Protein AF-A0A7V4XFQ1-F1 (afdb_monomer)

Nearest PDB structures (foldseek):
  8qkf-assembly1_B  TM=9.390E-01  e=1.510E-02  Mycolicibacterium smegmatis
  8qkf-assembly1_A  TM=9.511E-01  e=2.983E-02  Mycolicibacterium smegmatis
  2kko-assembly1_A  TM=8.556E-01  e=2.477E-02  Mycobacterium tuberculosis variant bovis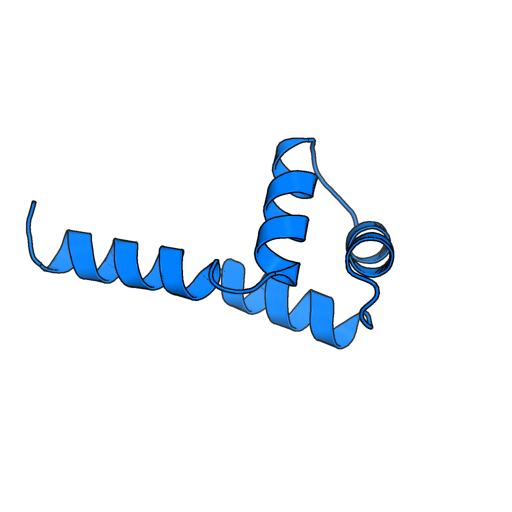
  3pqj-assembly2_C  TM=7.640E-01  e=1.108E-02  Xylella fastidiosa
  4ggg-assembly2_B  TM=9.065E-01  e=9.092E-02  Staphylococcus aureus subsp. aureus N315

Radius of gyration: 12.85 Å; Cα contacts (8 Å, |Δi|>4): 34; chains: 1; bounding box: 30×18×35 Å

pLDDT: mean 96.29, std 3.67, range [76.5, 98.19]

Solvent-accessible surface area (backbone atoms only — not comparable to full-atom values): 3459 Å² total; per-residue (Å²): 138,57,70,68,61,53,54,55,49,49,51,54,50,60,46,43,75,45,73,61,48,44,54,49,50,60,54,48,74,79,35,94,73,55,69,66,59,51,18,64,72,60,72,48,56,63,68,60,48,52,50,51,54,53,55,58,72,112

Secondary structure (DSSP, 8-state):
--HHHHHHHHHHHHHH-SHHHHHHHHHHHSS---HHHHHHHHTS-HHHHHHHHHHHH-

Sequence (58 aa):
MNRRAYEERAKIIKALAHPSRLMMVDALVEGEKCVCELTELVGSDMSTVSKHLALMKE

Foldseek 3Di:
DDPVVVVVVVLQVVLCPDPLSVQVVVVCVVHDDDLVVSCVSSVHDSVVSVVSVVSNVD

Mean predicted aligned error: 2.58 Å

Structure (mmCIF, N/CA/C/O backbone):
data_AF-A0A7V4XFQ1-F1
#
_entry.id   AF-A0A7V4XFQ1-F1
#
loop_
_atom_site.group_PDB
_atom_site.id
_atom_site.type_symbol
_atom_site.label_atom_id
_atom_site.label_alt_id
_atom_site.label_comp_id
_atom_site.label_asym_id
_atom_site.label_entity_id
_atom_site.label_seq_id
_atom_site.pdbx_PDB_ins_code
_atom_site.Cartn_x
_atom_site.Cartn_y
_atom_site.Cartn_z
_atom_site.occupancy
_atom_site.B_iso_or_equiv
_atom_site.auth_seq_id
_atom_site.auth_comp_id
_atom_site.auth_asym_id
_atom_site.auth_atom_id
_atom_site.pdbx_PDB_model_num
ATOM 1 N N . MET A 1 1 ? 14.331 -4.760 -22.479 1.00 76.50 1 MET A N 1
ATOM 2 C CA . MET A 1 1 ? 14.292 -4.237 -21.089 1.00 76.50 1 MET A CA 1
ATOM 3 C C . MET A 1 1 ? 15.659 -4.442 -20.454 1.00 76.50 1 MET A C 1
ATOM 5 O O . MET A 1 1 ? 16.271 -5.461 -20.737 1.00 76.50 1 MET A O 1
ATOM 9 N N . ASN A 1 2 ? 16.155 -3.497 -19.652 1.00 95.31 2 ASN A N 1
ATOM 10 C CA . ASN A 1 2 ? 17.459 -3.605 -18.977 1.00 95.31 2 ASN A CA 1
ATOM 11 C C . ASN A 1 2 ? 17.295 -3.997 -17.492 1.00 95.31 2 ASN A C 1
ATOM 13 O O . ASN A 1 2 ? 16.185 -3.952 -16.963 1.00 95.31 2 ASN A O 1
ATOM 17 N N . ARG A 1 3 ? 18.392 -4.383 -16.818 1.00 97.19 3 ARG A N 1
ATOM 18 C CA . ARG A 1 3 ? 18.391 -4.809 -15.401 1.00 97.19 3 ARG A CA 1
ATOM 19 C C . ARG A 1 3 ? 17.746 -3.777 -14.473 1.00 97.19 3 ARG A C 1
ATOM 21 O O . ARG A 1 3 ? 16.907 -4.142 -13.658 1.00 97.19 3 ARG A O 1
ATOM 28 N N . ARG A 1 4 ? 18.056 -2.495 -14.677 1.00 97.50 4 ARG A N 1
ATOM 29 C CA . ARG A 1 4 ? 17.479 -1.381 -13.915 1.00 97.50 4 ARG A CA 1
ATOM 30 C C . ARG A 1 4 ? 15.948 -1.368 -13.978 1.00 97.50 4 ARG A C 1
ATOM 32 O O . ARG A 1 4 ? 15.297 -1.197 -12.958 1.00 97.50 4 ARG A O 1
ATOM 39 N N . ALA A 1 5 ? 15.356 -1.611 -15.150 1.00 97.62 5 ALA A N 1
ATOM 40 C CA . ALA A 1 5 ? 13.900 -1.680 -15.285 1.00 97.62 5 ALA A CA 1
ATOM 41 C C . ALA A 1 5 ? 13.279 -2.832 -14.472 1.00 97.62 5 ALA A C 1
ATOM 43 O O . ALA A 1 5 ? 12.175 -2.687 -13.955 1.00 97.62 5 ALA A O 1
ATOM 44 N N . TYR A 1 6 ? 13.969 -3.969 -14.350 1.00 98.06 6 TYR A N 1
ATOM 45 C CA . TYR A 1 6 ? 13.516 -5.070 -13.497 1.00 98.06 6 TYR A CA 1
ATOM 46 C C . TYR A 1 6 ? 13.691 -4.763 -12.008 1.00 98.06 6 TYR A C 1
ATOM 48 O O . TYR A 1 6 ? 12.818 -5.123 -11.226 1.00 98.06 6 TYR A O 1
ATOM 56 N N . GLU A 1 7 ? 14.764 -4.074 -11.618 1.00 97.75 7 GLU A N 1
ATOM 57 C CA . GLU A 1 7 ? 14.992 -3.645 -10.231 1.00 97.75 7 GLU A CA 1
ATOM 58 C C . GLU A 1 7 ? 13.903 -2.674 -9.758 1.00 97.75 7 GLU A C 1
ATOM 60 O O . GLU A 1 7 ? 13.340 -2.871 -8.683 1.00 97.75 7 GLU A O 1
ATOM 65 N N . GLU A 1 8 ? 13.522 -1.696 -10.584 1.00 96.44 8 GLU A N 1
ATOM 66 C CA . GLU A 1 8 ? 12.417 -0.783 -10.256 1.00 96.44 8 GLU A CA 1
ATOM 67 C C . GLU A 1 8 ? 11.067 -1.510 -10.182 1.00 96.44 8 GLU A C 1
ATOM 69 O O . GLU A 1 8 ? 10.307 -1.323 -9.233 1.00 96.44 8 GLU A O 1
ATOM 74 N N . A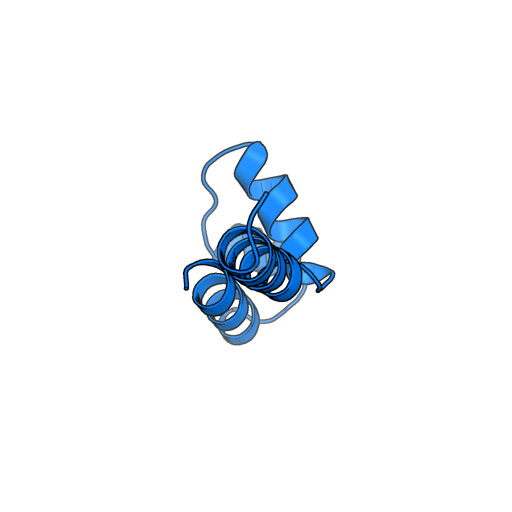RG A 1 9 ? 10.780 -2.423 -11.120 1.00 96.69 9 ARG A N 1
ATOM 75 C CA . ARG A 1 9 ? 9.561 -3.250 -11.048 1.00 96.69 9 ARG A CA 1
ATOM 76 C C . ARG A 1 9 ? 9.530 -4.119 -9.795 1.00 96.69 9 ARG A C 1
ATOM 78 O O . ARG A 1 9 ? 8.480 -4.245 -9.174 1.00 96.69 9 ARG A O 1
ATOM 85 N N . ALA A 1 10 ? 10.661 -4.707 -9.413 1.00 97.50 10 ALA A N 1
ATOM 86 C CA . ALA A 1 10 ? 10.756 -5.530 -8.215 1.00 97.50 10 ALA A CA 1
ATOM 87 C C . ALA A 1 10 ? 10.477 -4.717 -6.942 1.00 97.50 10 ALA A C 1
ATOM 89 O O . ALA A 1 10 ? 9.809 -5.230 -6.046 1.00 97.50 10 ALA A O 1
ATOM 90 N N . LYS A 1 11 ? 10.924 -3.454 -6.872 1.00 96.12 11 LYS A N 1
ATOM 91 C CA . LYS A 1 11 ? 10.593 -2.546 -5.760 1.00 96.12 11 LYS A CA 1
ATOM 92 C C . LYS A 1 11 ? 9.088 -2.307 -5.661 1.00 96.12 11 LYS A C 1
ATOM 94 O O . LYS A 1 11 ? 8.526 -2.545 -4.597 1.00 96.12 11 LYS A O 1
ATOM 99 N N . ILE A 1 12 ? 8.436 -1.954 -6.772 1.00 96.06 12 ILE A N 1
ATOM 100 C CA . ILE A 1 12 ? 6.980 -1.724 -6.816 1.00 96.06 12 ILE A CA 1
ATOM 101 C C . ILE A 1 12 ? 6.225 -2.986 -6.387 1.00 96.06 12 ILE A C 1
ATOM 103 O O . ILE A 1 12 ? 5.382 -2.946 -5.496 1.00 96.06 12 ILE A O 1
ATOM 107 N N . ILE A 1 13 ? 6.561 -4.141 -6.967 1.00 96.62 13 ILE A N 1
ATOM 108 C CA . ILE A 1 13 ? 5.890 -5.407 -6.640 1.00 96.62 13 ILE A CA 1
ATOM 109 C C . ILE A 1 13 ? 6.090 -5.760 -5.161 1.00 96.62 13 ILE A C 1
ATOM 111 O O . ILE A 1 13 ? 5.143 -6.167 -4.494 1.00 96.62 13 ILE A O 1
ATOM 115 N N . LYS A 1 14 ? 7.292 -5.558 -4.610 1.00 97.06 14 LYS A N 1
ATOM 116 C CA . LYS A 1 14 ? 7.571 -5.779 -3.183 1.00 97.06 14 LYS A CA 1
ATOM 117 C C . LYS A 1 14 ? 6.748 -4.843 -2.291 1.00 97.06 14 LYS A C 1
ATOM 119 O O . LYS A 1 14 ? 6.196 -5.291 -1.281 1.00 97.06 14 LYS A O 1
ATOM 124 N N . ALA A 1 15 ? 6.624 -3.575 -2.678 1.00 96.94 15 ALA A N 1
ATOM 125 C CA . ALA A 1 15 ? 5.778 -2.602 -1.999 1.00 96.94 15 ALA A CA 1
ATOM 126 C C . ALA A 1 15 ? 4.292 -2.988 -2.054 1.00 96.94 15 ALA A C 1
ATOM 128 O O . ALA A 1 15 ? 3.562 -2.654 -1.135 1.00 96.94 15 ALA A O 1
ATOM 129 N N . LEU A 1 16 ? 3.839 -3.769 -3.038 1.00 97.19 16 LEU A N 1
ATOM 130 C CA . LEU A 1 16 ? 2.444 -4.223 -3.149 1.00 97.19 16 LEU A CA 1
ATOM 131 C C . LEU A 1 16 ? 2.170 -5.621 -2.577 1.00 97.19 16 LEU A C 1
ATOM 133 O O . LEU A 1 16 ? 1.024 -5.930 -2.275 1.00 97.19 16 LEU A O 1
ATOM 137 N N . ALA A 1 17 ? 3.193 -6.459 -2.385 1.00 97.25 17 ALA A N 1
ATOM 138 C CA . ALA A 1 17 ? 3.064 -7.868 -1.991 1.00 97.25 17 ALA A CA 1
ATOM 139 C C . ALA A 1 17 ? 2.631 -8.082 -0.520 1.00 97.25 17 ALA A C 1
ATOM 141 O O . ALA A 1 17 ? 3.363 -8.658 0.285 1.00 97.25 17 ALA A O 1
ATOM 142 N N . HIS A 1 18 ? 1.450 -7.587 -0.145 1.00 98.00 18 HIS A N 1
ATOM 143 C CA . HIS A 1 18 ? 0.792 -7.823 1.140 1.00 98.00 18 HIS A CA 1
ATOM 144 C C . HIS A 1 18 ? -0.723 -7.609 1.013 1.00 98.00 18 HIS A C 1
ATOM 146 O O . HIS A 1 18 ? -1.120 -6.605 0.418 1.00 98.00 18 HIS A O 1
ATOM 152 N N . PRO A 1 19 ? -1.573 -8.455 1.628 1.00 97.88 19 PRO A N 1
ATOM 153 C CA . PRO A 1 19 ? -3.029 -8.378 1.474 1.00 97.88 19 PRO A CA 1
ATOM 154 C C . PRO A 1 19 ? -3.611 -6.990 1.762 1.00 97.88 19 PRO A C 1
ATOM 156 O O . PRO A 1 19 ? -4.299 -6.427 0.920 1.00 97.88 19 PRO A O 1
ATOM 159 N N . SER A 1 20 ? -3.256 -6.385 2.902 1.00 97.69 20 SER A N 1
ATOM 160 C CA . SER A 1 20 ? -3.710 -5.035 3.274 1.00 97.69 20 SER A CA 1
ATOM 161 C C . SER A 1 20 ? -3.369 -3.979 2.228 1.00 97.69 20 SER A C 1
ATOM 163 O O . SER A 1 20 ? -4.167 -3.086 1.978 1.00 97.69 20 SER A O 1
ATOM 165 N N . ARG A 1 21 ? -2.191 -4.077 1.600 1.00 98.00 21 ARG A N 1
ATOM 166 C CA . ARG A 1 21 ? -1.733 -3.096 0.611 1.00 98.00 21 ARG A CA 1
ATOM 167 C C . ARG A 1 21 ? -2.484 -3.240 -0.702 1.00 98.00 21 ARG A C 1
ATOM 169 O O . ARG A 1 21 ? -2.841 -2.226 -1.281 1.00 98.00 21 ARG A O 1
ATOM 176 N N . LEU A 1 22 ? -2.791 -4.469 -1.113 1.00 98.19 22 LEU A N 1
ATOM 177 C CA . LEU A 1 22 ? -3.653 -4.716 -2.269 1.00 98.19 22 LEU A CA 1
ATOM 178 C C . LEU A 1 22 ? -5.068 -4.169 -2.034 1.00 98.19 22 LEU A C 1
ATOM 180 O O . LEU A 1 22 ? -5.549 -3.409 -2.863 1.00 98.19 22 LEU A O 1
ATOM 184 N N . MET A 1 23 ? -5.664 -4.429 -0.864 1.00 98.00 23 MET A N 1
ATOM 185 C CA . MET A 1 23 ? -6.974 -3.863 -0.501 1.00 98.00 23 MET A CA 1
ATOM 186 C C 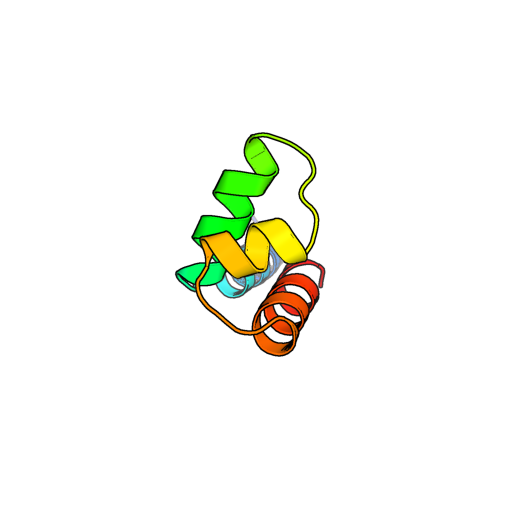. MET A 1 23 ? -6.978 -2.326 -0.529 1.00 98.00 23 MET A C 1
ATOM 188 O O . MET A 1 23 ? -7.912 -1.720 -1.047 1.00 98.00 23 MET A O 1
ATOM 192 N N . MET A 1 24 ? -5.928 -1.682 -0.004 1.00 98.12 24 MET A N 1
ATOM 193 C CA . MET A 1 24 ? -5.803 -0.221 -0.058 1.00 98.12 24 MET A CA 1
ATOM 194 C C . MET A 1 24 ? -5.629 0.300 -1.486 1.00 98.12 24 MET A C 1
ATOM 196 O O . MET A 1 24 ? -6.202 1.334 -1.810 1.00 98.12 24 MET A O 1
ATOM 200 N N . VAL A 1 25 ? -4.861 -0.384 -2.343 1.00 97.75 25 VAL A N 1
ATOM 201 C CA . VAL A 1 25 ? -4.739 -0.004 -3.760 1.00 97.75 25 VAL A CA 1
ATOM 202 C C . VAL A 1 25 ? -6.090 -0.077 -4.453 1.00 97.75 25 VAL A C 1
ATOM 204 O O . VAL A 1 25 ? -6.467 0.895 -5.099 1.00 97.75 25 VAL A O 1
ATOM 207 N N . ASP A 1 26 ? -6.826 -1.175 -4.285 1.00 97.94 26 ASP A N 1
ATOM 208 C CA . ASP A 1 26 ? -8.140 -1.345 -4.909 1.00 97.94 26 ASP A CA 1
ATOM 209 C C . ASP A 1 26 ? -9.106 -0.234 -4.468 1.00 97.94 26 ASP A C 1
ATOM 211 O O . ASP A 1 26 ? -9.752 0.391 -5.305 1.00 97.94 26 ASP A O 1
ATOM 215 N N . ALA A 1 27 ? -9.120 0.110 -3.176 1.00 97.75 27 ALA A N 1
ATOM 216 C CA . ALA A 1 27 ? -9.934 1.212 -2.663 1.00 97.75 27 ALA A CA 1
ATOM 217 C C . ALA A 1 27 ? -9.511 2.593 -3.197 1.00 97.75 27 A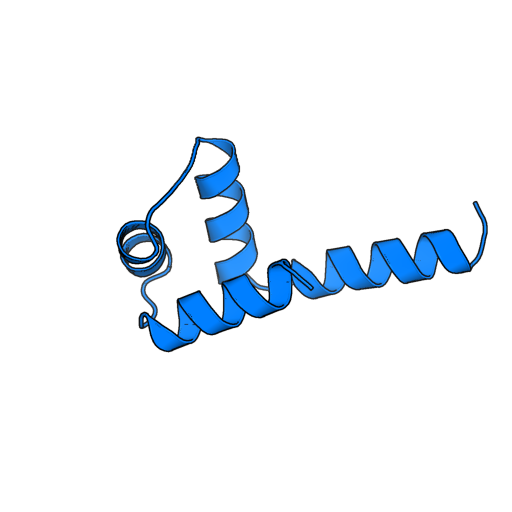LA A C 1
ATOM 219 O O . ALA A 1 27 ? -10.364 3.446 -3.436 1.00 97.75 27 ALA A O 1
ATOM 220 N N . LEU A 1 28 ? -8.208 2.826 -3.386 1.00 97.12 28 LEU A N 1
ATOM 221 C CA . LEU A 1 28 ? -7.682 4.092 -3.910 1.00 97.12 28 LEU A CA 1
ATOM 222 C C . LEU A 1 28 ? -7.888 4.245 -5.423 1.00 97.12 28 LEU A C 1
ATOM 224 O O . LEU A 1 28 ? -7.912 5.368 -5.925 1.00 97.12 28 LEU A O 1
ATOM 228 N N . VAL A 1 29 ? -8.056 3.141 -6.158 1.00 97.62 29 VAL A N 1
ATOM 229 C CA . VAL A 1 29 ? -8.456 3.168 -7.575 1.00 97.62 29 VAL A CA 1
ATOM 230 C C . VAL A 1 29 ? -9.869 3.741 -7.734 1.00 97.62 29 VAL A C 1
ATOM 232 O O . VAL A 1 29 ? -10.143 4.410 -8.729 1.00 97.62 29 VAL A O 1
ATOM 235 N N . GLU A 1 30 ? -10.750 3.530 -6.754 1.00 96.19 30 GLU A N 1
ATOM 236 C CA . GLU A 1 30 ? -12.116 4.072 -6.749 1.00 96.19 30 GLU A CA 1
ATOM 237 C C . GLU A 1 30 ? -12.178 5.563 -6.370 1.00 96.19 30 GLU A C 1
ATOM 239 O O . GLU A 1 30 ? -13.180 6.228 -6.640 1.00 96.19 30 GLU A O 1
ATOM 244 N N . GLY A 1 31 ? -11.117 6.104 -5.763 1.00 96.94 31 GLY A N 1
ATOM 245 C CA . GLY A 1 31 ? -11.004 7.514 -5.394 1.00 96.94 31 GLY A CA 1
ATOM 246 C C . GLY A 1 31 ? -10.135 7.750 -4.160 1.00 96.94 31 GLY A C 1
ATOM 247 O O . GLY A 1 31 ? -9.671 6.818 -3.507 1.00 96.94 31 GLY A O 1
ATOM 248 N N . GLU A 1 32 ? -9.919 9.020 -3.817 1.00 97.12 32 GLU A N 1
ATOM 249 C CA . GLU A 1 32 ? -9.201 9.386 -2.592 1.00 97.12 32 GLU A CA 1
ATOM 250 C C . GLU A 1 32 ? -9.944 8.874 -1.346 1.00 97.12 32 GLU A C 1
ATOM 252 O O . GLU A 1 32 ? -11.167 8.987 -1.248 1.00 97.12 32 GLU A O 1
ATOM 257 N N . LYS A 1 33 ? -9.192 8.317 -0.388 1.00 97.50 33 LYS A N 1
ATOM 258 C CA . LYS A 1 33 ? -9.703 7.774 0.878 1.00 97.50 33 LYS A CA 1
ATOM 259 C C . LYS A 1 33 ? -8.973 8.385 2.060 1.00 97.50 33 LYS A C 1
ATOM 261 O O . LYS A 1 33 ? -7.752 8.561 2.018 1.00 97.50 33 LYS A O 1
ATOM 266 N N . CYS A 1 34 ? -9.691 8.654 3.145 1.00 97.12 34 CYS A N 1
ATOM 267 C CA . CYS A 1 34 ? -9.048 8.971 4.412 1.00 97.12 34 CYS A CA 1
ATOM 268 C C . CYS A 1 34 ? -8.399 7.720 5.016 1.00 97.12 34 CYS A C 1
ATOM 270 O O . CYS A 1 34 ? -8.823 6.586 4.795 1.00 97.12 34 CYS A O 1
ATOM 272 N N . VAL A 1 35 ? -7.395 7.928 5.870 1.00 95.94 35 VAL A N 1
ATOM 273 C CA . VAL A 1 35 ? -6.758 6.831 6.617 1.00 95.94 35 VAL A CA 1
ATOM 274 C C . VAL A 1 35 ? -7.779 6.086 7.486 1.00 95.94 35 VAL A C 1
ATOM 276 O O . VAL A 1 35 ? -7.652 4.879 7.665 1.00 95.94 35 VAL A O 1
ATOM 279 N N . CYS A 1 36 ? -8.815 6.774 7.973 1.00 96.44 36 CYS A N 1
ATOM 280 C CA . CYS A 1 36 ? -9.938 6.176 8.692 1.00 96.44 36 CYS A CA 1
ATOM 281 C C . CYS A 1 36 ? -10.672 5.101 7.874 1.00 96.44 36 CYS A C 1
ATOM 283 O O . CYS A 1 36 ? -10.776 3.966 8.328 1.00 96.44 36 CYS A O 1
ATOM 285 N N . GLU A 1 37 ? -11.096 5.425 6.651 1.00 97.75 37 GLU A N 1
ATOM 286 C CA . GLU A 1 37 ? -11.777 4.494 5.742 1.00 97.75 37 GLU A CA 1
ATOM 287 C C . GLU A 1 37 ? -10.895 3.278 5.433 1.00 97.75 37 GLU A C 1
ATOM 289 O O . GLU A 1 37 ? -11.362 2.143 5.435 1.00 97.75 37 GLU A O 1
ATOM 294 N N . LEU A 1 38 ? -9.593 3.496 5.218 1.00 98.00 38 LEU A N 1
ATOM 295 C CA . LEU A 1 38 ? -8.644 2.409 4.962 1.00 98.00 38 LEU A CA 1
ATOM 296 C C . LEU A 1 38 ? -8.408 1.532 6.203 1.00 98.00 38 LEU A C 1
ATOM 298 O O . LEU A 1 38 ? -8.191 0.330 6.079 1.00 98.00 38 LEU A O 1
ATOM 302 N N . THR A 1 39 ? -8.466 2.121 7.398 1.00 97.81 39 THR A N 1
ATOM 303 C CA . THR A 1 39 ? -8.364 1.408 8.682 1.00 97.81 39 THR A CA 1
ATOM 304 C C . THR A 1 39 ? -9.563 0.490 8.884 1.00 97.81 39 THR A C 1
ATOM 306 O O . THR A 1 39 ? -9.384 -0.685 9.209 1.00 97.81 39 THR A O 1
ATOM 309 N N . GLU A 1 40 ? -10.768 0.991 8.609 1.00 97.56 40 GLU A N 1
ATOM 310 C CA . GLU A 1 40 ? -12.001 0.201 8.649 1.00 97.56 40 GLU A CA 1
ATOM 311 C C . GLU A 1 40 ? -11.993 -0.922 7.606 1.00 97.56 40 GLU A C 1
ATOM 313 O O . GLU A 1 40 ? -12.282 -2.068 7.944 1.00 97.56 40 GLU A O 1
ATOM 318 N N . LEU A 1 41 ? -11.584 -0.622 6.369 1.00 97.00 41 LEU A N 1
ATOM 319 C CA . LEU A 1 41 ? -11.497 -1.595 5.276 1.00 97.00 41 LEU A CA 1
ATOM 320 C C . LEU A 1 41 ? -10.544 -2.754 5.592 1.00 97.00 41 LEU A C 1
ATOM 322 O O . LEU A 1 41 ? -10.861 -3.916 5.350 1.00 97.00 41 LEU A O 1
ATOM 326 N N . VAL A 1 42 ? -9.350 -2.437 6.093 1.00 96.31 42 VAL A N 1
ATOM 327 C CA . VAL A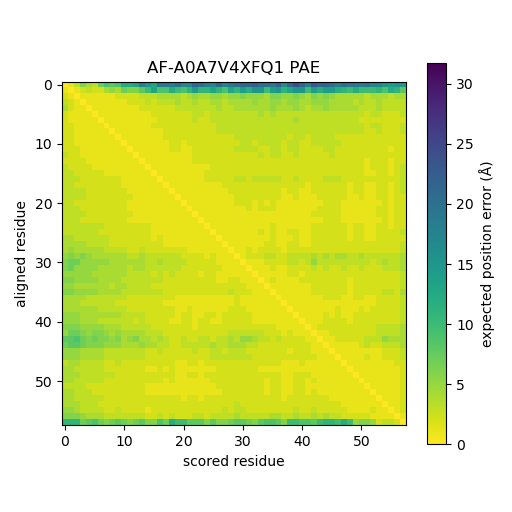 1 42 ? -8.287 -3.424 6.324 1.00 96.31 42 VAL A CA 1
ATOM 328 C C . VAL A 1 42 ? -8.482 -4.173 7.649 1.00 96.31 42 VAL A C 1
ATOM 330 O O . VAL A 1 42 ? -7.918 -5.253 7.830 1.00 96.31 42 VAL A O 1
ATOM 333 N N . GLY A 1 43 ? -9.249 -3.615 8.591 1.00 96.06 43 G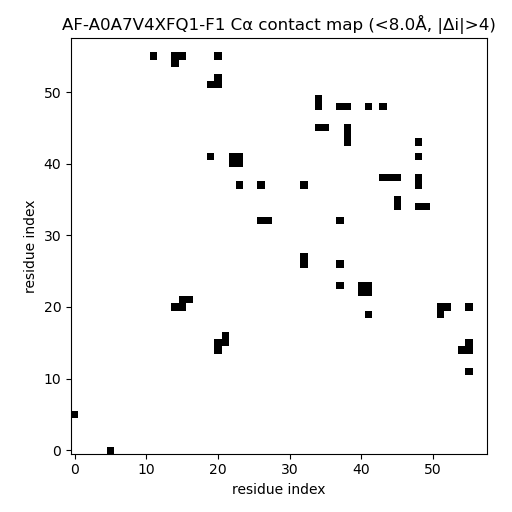LY A N 1
ATOM 334 C CA . GLY A 1 43 ? -9.438 -4.190 9.925 1.00 96.06 43 GLY A CA 1
ATOM 335 C C . GLY A 1 43 ? -8.156 -4.197 10.767 1.00 96.06 43 GLY A C 1
ATOM 336 O O . GLY A 1 43 ? -7.961 -5.077 11.601 1.00 96.06 43 GLY A O 1
ATOM 337 N N . SER A 1 44 ? -7.246 -3.252 10.515 1.00 95.31 44 SER A N 1
ATOM 338 C CA . SER A 1 44 ? -5.990 -3.066 11.259 1.00 95.31 44 SER A CA 1
ATOM 339 C C . SER A 1 44 ? -5.978 -1.708 11.943 1.00 95.31 44 SER A C 1
ATOM 341 O O . SER A 1 44 ? -6.743 -0.830 11.571 1.00 95.31 44 SER A O 1
ATOM 343 N N . ASP A 1 45 ? -5.107 -1.506 12.928 1.00 96.06 45 ASP A N 1
ATOM 344 C CA . ASP A 1 45 ? -4.992 -0.211 13.594 1.00 96.06 45 ASP A CA 1
ATOM 345 C C . ASP A 1 45 ? -4.383 0.870 12.675 1.00 96.06 45 ASP A C 1
ATOM 347 O O . ASP A 1 45 ? -3.643 0.589 11.725 1.00 96.06 45 ASP A O 1
ATOM 351 N N . MET A 1 46 ? -4.655 2.136 13.004 1.00 96.19 46 MET A N 1
ATOM 352 C CA . MET A 1 46 ? -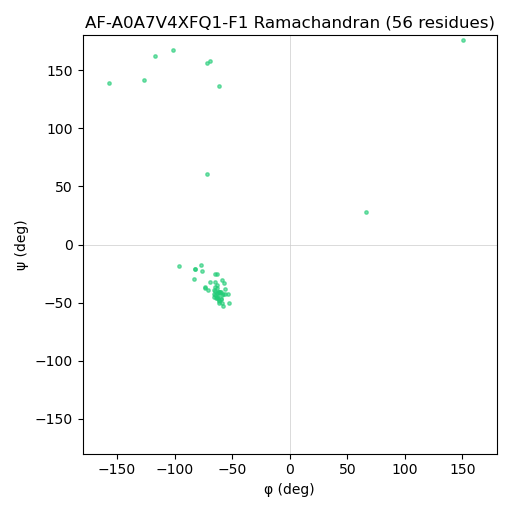4.209 3.292 12.221 1.00 96.19 46 MET A CA 1
ATOM 353 C C . MET A 1 46 ? -2.682 3.352 12.046 1.00 96.19 46 MET A C 1
ATOM 355 O O . MET A 1 46 ? -2.203 3.812 11.006 1.00 96.19 46 MET A O 1
ATOM 359 N N . SER A 1 47 ? -1.897 2.895 13.031 1.00 97.06 47 SER A N 1
ATOM 360 C CA . SER A 1 47 ? -0.431 2.917 12.941 1.00 97.06 47 SER A CA 1
ATOM 361 C C . SER A 1 47 ? 0.082 1.894 11.925 1.00 97.06 47 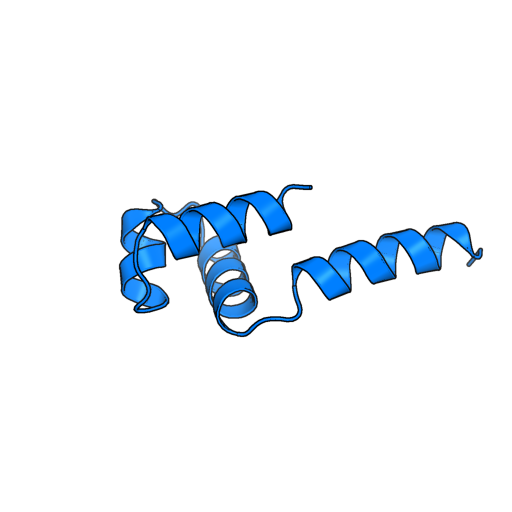SER A C 1
ATOM 363 O O . SER A 1 47 ? 0.966 2.210 11.123 1.00 97.06 47 SER A O 1
ATOM 365 N N . THR A 1 48 ? -0.540 0.714 11.874 1.00 97.19 48 THR A N 1
ATOM 366 C CA . THR A 1 48 ? -0.260 -0.329 10.880 1.00 97.19 48 THR A CA 1
ATOM 367 C C . THR A 1 48 ? -0.614 0.136 9.468 1.00 97.19 48 THR A C 1
ATOM 369 O O . THR A 1 48 ? 0.207 0.019 8.554 1.00 97.19 48 THR A O 1
ATOM 372 N N . VAL A 1 49 ? -1.792 0.739 9.285 1.00 97.88 49 VAL A N 1
ATOM 373 C CA . VAL A 1 49 ? -2.239 1.294 7.991 1.00 97.88 49 VAL A CA 1
ATOM 374 C C . VAL A 1 49 ? -1.301 2.406 7.524 1.00 97.88 49 VAL A C 1
ATOM 376 O O . VAL A 1 49 ? -0.812 2.374 6.396 1.00 97.88 49 VAL A O 1
ATOM 379 N N . SER A 1 50 ? -0.960 3.343 8.412 1.00 96.94 50 SER A N 1
ATOM 380 C CA . SER A 1 50 ? -0.048 4.452 8.097 1.00 96.94 50 SER A CA 1
ATOM 381 C C . SER A 1 50 ? 1.339 3.952 7.692 1.00 96.94 50 SER A C 1
ATOM 383 O O . SER A 1 50 ? 1.927 4.444 6.729 1.00 9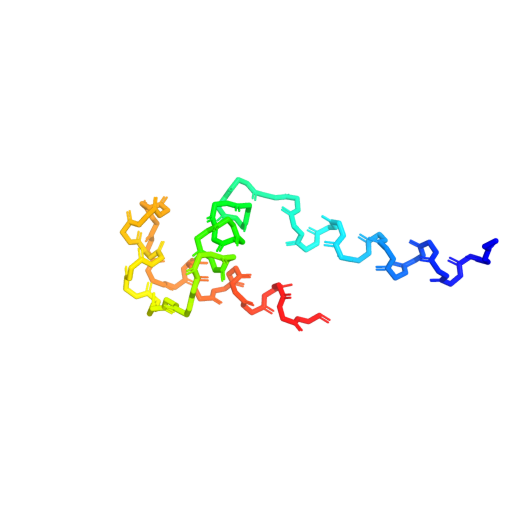6.94 50 SER A O 1
ATOM 385 N N . LYS A 1 51 ? 1.855 2.928 8.383 1.00 97.00 51 LYS A N 1
ATOM 386 C CA . LYS A 1 51 ? 3.135 2.295 8.047 1.00 97.00 51 LYS A CA 1
ATOM 387 C C . LYS A 1 51 ? 3.091 1.610 6.683 1.00 97.00 51 LYS A C 1
ATOM 389 O O . LYS A 1 51 ? 4.059 1.689 5.931 1.00 97.00 51 LYS A O 1
ATOM 394 N N . HIS A 1 52 ? 1.988 0.948 6.344 1.00 97.31 52 HIS A N 1
ATOM 395 C CA . HIS A 1 52 ? 1.818 0.366 5.018 1.00 97.31 52 HIS A CA 1
ATOM 396 C C . HIS A 1 52 ? 1.765 1.424 3.912 1.00 97.31 52 HIS A C 1
ATOM 398 O O . HIS A 1 52 ? 2.437 1.242 2.901 1.00 97.31 52 HIS A O 1
ATOM 404 N N . LEU A 1 53 ? 1.037 2.526 4.113 1.00 96.88 53 LEU A N 1
ATOM 405 C CA . LEU A 1 53 ? 0.977 3.636 3.155 1.00 96.88 53 LEU A CA 1
ATOM 406 C C . LEU A 1 53 ? 2.350 4.286 2.943 1.00 96.88 53 LEU A C 1
ATOM 408 O O . LEU A 1 53 ? 2.718 4.574 1.808 1.00 96.88 53 LEU A O 1
ATOM 412 N N . ALA A 1 54 ? 3.135 4.461 4.010 1.00 96.00 54 ALA A N 1
ATOM 413 C CA . ALA A 1 54 ? 4.502 4.969 3.907 1.00 96.00 54 ALA A CA 1
ATOM 414 C C . ALA A 1 54 ? 5.382 4.060 3.030 1.00 96.00 54 ALA A C 1
ATOM 416 O O . ALA A 1 54 ? 6.019 4.543 2.102 1.00 96.00 54 ALA A O 1
ATOM 417 N N . LEU A 1 55 ? 5.328 2.741 3.249 1.00 94.62 55 LEU A N 1
ATOM 418 C CA . LEU A 1 55 ? 6.074 1.759 2.449 1.00 94.62 55 LEU A CA 1
ATOM 419 C C . LEU A 1 55 ? 5.633 1.689 0.978 1.00 94.62 55 LEU A C 1
ATOM 421 O O . LEU A 1 55 ? 6.412 1.246 0.143 1.00 94.62 55 LEU A O 1
ATOM 425 N N . MET A 1 56 ? 4.386 2.053 0.664 1.00 95.69 56 MET A N 1
ATOM 426 C CA . MET A 1 56 ? 3.878 2.095 -0.716 1.00 95.69 56 MET A CA 1
ATOM 427 C C . MET A 1 56 ? 4.256 3.378 -1.459 1.00 95.69 56 MET A C 1
ATOM 429 O O . MET A 1 56 ? 4.192 3.405 -2.685 1.00 95.69 56 MET A O 1
ATOM 433 N N . LYS A 1 57 ? 4.579 4.445 -0.722 1.00 92.56 57 LYS A N 1
ATOM 434 C CA . LYS A 1 57 ? 4.926 5.758 -1.272 1.00 92.56 57 LYS A CA 1
ATOM 435 C C . LYS A 1 57 ? 6.398 5.854 -1.693 1.00 92.56 57 LYS A C 1
ATOM 437 O O . LYS A 1 57 ? 6.710 6.657 -2.569 1.00 92.56 57 LYS A O 1
ATOM 442 N N . GLU A 1 58 ? 7.273 5.107 -1.022 1.00 78.75 58 GLU A N 1
ATOM 443 C CA . GLU A 1 58 ? 8.722 5.032 -1.284 1.00 78.75 58 GLU A CA 1
ATOM 444 C C . GLU A 1 58 ? 9.062 4.249 -2.561 1.00 78.75 58 GLU A C 1
ATOM 446 O O . GLU A 1 58 ? 9.997 4.689 -3.270 1.00 78.75 58 GLU A O 1
#